Protein AF-A0A9P7XEW9-F1 (afdb_monomer_lite)

Sequence (139 aa):
MPPTPTNTQTASTSAAASQSPPTTRVEPIPLGKGTSRVSGKFWKEKRGPTKRSHLSPAVKSKSFAQRKELQTKEMAVRQYIKDLKQEKEAKDAARKQAITDRKKAHAEEERLEAMKAKMGARRLDRLRRRQGRSKKINQ

Structure (mmCIF, N/CA/C/O backbone):
data_AF-A0A9P7XEW9-F1
#
_entry.id   AF-A0A9P7XEW9-F1
#
loop_
_atom_site.group_PDB
_atom_site.id
_atom_site.type_symbol
_atom_site.label_atom_id
_atom_site.label_alt_id
_atom_site.label_comp_id
_atom_site.label_asym_id
_atom_site.label_entity_id
_atom_site.label_seq_id
_atom_site.pdbx_PDB_ins_code
_atom_site.Cartn_x
_atom_site.Cartn_y
_atom_site.Cartn_z
_atom_site.occupancy
_atom_site.B_iso_or_equiv
_atom_site.auth_seq_id
_atom_site.auth_comp_id
_atom_site.auth_asym_id
_atom_site.auth_atom_id
_atom_site.pdbx_PDB_model_num
ATOM 1 N N . MET A 1 1 ? -20.869 -58.182 14.673 1.00 61.81 1 MET A N 1
ATOM 2 C CA . MET A 1 1 ? -20.696 -57.401 13.429 1.00 61.81 1 MET A CA 1
ATOM 3 C C . MET A 1 1 ? -22.081 -56.951 12.987 1.00 61.81 1 MET A C 1
ATOM 5 O O . MET A 1 1 ? -22.934 -57.819 12.848 1.00 61.81 1 MET A O 1
ATOM 9 N N . PRO A 1 2 ? -22.359 -55.640 12.914 1.00 69.31 2 PRO A N 1
ATOM 10 C CA . PRO A 1 2 ? -23.702 -55.136 12.635 1.00 69.31 2 PRO A CA 1
ATOM 11 C C . PRO A 1 2 ? -24.036 -55.206 11.132 1.00 69.31 2 PRO A C 1
ATOM 13 O O . PRO A 1 2 ? -23.167 -54.889 10.317 1.00 69.31 2 PRO A O 1
ATOM 16 N N . PRO A 1 3 ? -25.268 -55.583 10.744 1.00 72.88 3 PRO A N 1
ATOM 17 C CA . PRO A 1 3 ? -25.734 -55.433 9.371 1.00 72.88 3 PRO A CA 1
ATOM 18 C C . PRO A 1 3 ? -25.981 -53.953 9.039 1.00 72.88 3 PRO A C 1
ATOM 20 O O . PRO A 1 3 ? -26.550 -53.192 9.822 1.00 72.88 3 PRO A O 1
ATOM 23 N N . THR A 1 4 ? -25.505 -53.556 7.864 1.00 68.94 4 THR A N 1
ATOM 24 C CA . THR A 1 4 ? -25.580 -52.214 7.276 1.00 68.94 4 THR A CA 1
ATOM 25 C C . THR A 1 4 ? -27.022 -51.801 6.957 1.00 68.94 4 THR A C 1
ATOM 27 O O . THR A 1 4 ? -27.754 -52.619 6.397 1.00 68.94 4 THR A O 1
ATOM 30 N N . PRO A 1 5 ? -27.437 -50.545 7.200 1.00 67.12 5 PRO A N 1
ATOM 31 C CA . PRO A 1 5 ? -28.721 -50.057 6.712 1.00 67.12 5 PRO A CA 1
ATOM 32 C C . PRO A 1 5 ? -28.669 -49.749 5.205 1.00 67.12 5 PRO A C 1
ATOM 34 O O . PRO A 1 5 ? -27.874 -48.932 4.739 1.00 67.12 5 PRO A O 1
ATOM 37 N N . THR A 1 6 ? -29.553 -50.397 4.449 1.00 53.97 6 THR A N 1
ATOM 38 C CA . THR A 1 6 ? -29.905 -50.111 3.053 1.00 53.97 6 THR A CA 1
ATOM 39 C C . THR A 1 6 ? -30.646 -48.776 2.979 1.00 53.97 6 THR A C 1
ATOM 41 O O . THR A 1 6 ? -31.802 -48.675 3.386 1.00 53.97 6 THR A O 1
ATOM 44 N N . ASN A 1 7 ? -29.993 -47.738 2.455 1.00 62.03 7 ASN A N 1
ATOM 45 C CA . ASN A 1 7 ? -30.638 -46.456 2.176 1.00 62.03 7 ASN A CA 1
ATOM 46 C C . ASN A 1 7 ? -31.117 -46.428 0.716 1.00 62.03 7 ASN A C 1
ATOM 48 O O . ASN A 1 7 ? -30.332 -46.207 -0.207 1.00 62.03 7 ASN A O 1
ATOM 52 N N . THR A 1 8 ? -32.406 -46.704 0.520 1.00 52.62 8 THR A N 1
ATOM 53 C CA . THR A 1 8 ? -33.081 -46.651 -0.782 1.00 52.62 8 THR A CA 1
ATOM 54 C C . THR A 1 8 ? -33.473 -45.203 -1.064 1.00 52.62 8 THR A C 1
ATOM 56 O O . THR A 1 8 ? -34.344 -44.653 -0.396 1.00 52.62 8 THR A O 1
ATOM 59 N N . GLN A 1 9 ? -32.831 -44.578 -2.052 1.00 49.66 9 GLN A N 1
ATOM 60 C CA . GLN A 1 9 ? -33.205 -43.250 -2.535 1.00 49.66 9 GLN A CA 1
ATOM 61 C C . GLN A 1 9 ? -34.509 -43.349 -3.337 1.00 49.66 9 GLN A C 1
ATOM 63 O O . GLN A 1 9 ? -34.504 -43.685 -4.519 1.00 49.66 9 GLN A O 1
ATOM 68 N N . THR A 1 10 ? -35.642 -43.053 -2.705 1.00 48.62 10 THR A N 1
ATOM 69 C CA . THR A 1 10 ? -36.876 -42.711 -3.417 1.00 48.62 10 THR A CA 1
ATOM 70 C C . THR A 1 10 ? -36.756 -41.285 -3.937 1.00 48.62 10 THR A C 1
ATOM 72 O O . THR A 1 10 ? -36.826 -40.324 -3.171 1.00 48.62 10 THR A O 1
ATOM 75 N N . ALA A 1 11 ? -36.559 -41.161 -5.248 1.00 50.88 11 ALA A N 1
ATOM 76 C CA . ALA A 1 11 ? -36.683 -39.912 -5.978 1.00 50.88 11 ALA A CA 1
ATOM 77 C C . ALA A 1 11 ? -38.142 -39.429 -5.932 1.00 50.88 11 ALA A C 1
ATOM 79 O O . ALA A 1 11 ? -39.001 -39.926 -6.656 1.00 50.88 11 ALA A O 1
ATOM 80 N N . SER A 1 12 ? -38.424 -38.453 -5.075 1.00 50.72 12 SER A N 1
ATOM 81 C CA . SER A 1 12 ? -39.640 -37.650 -5.134 1.00 50.72 12 SER A CA 1
ATOM 82 C C . SER A 1 12 ? -39.388 -36.440 -6.030 1.00 50.72 12 SER A C 1
ATOM 84 O O . SER A 1 12 ? -38.839 -35.417 -5.629 1.00 50.72 12 SER A O 1
ATOM 86 N N . THR A 1 13 ? -39.797 -36.576 -7.288 1.00 51.38 13 THR A N 1
ATOM 87 C CA . THR A 1 13 ? -39.964 -35.467 -8.225 1.00 51.38 13 THR A CA 1
ATOM 88 C C . THR A 1 13 ? -41.130 -34.600 -7.746 1.00 51.38 13 THR A C 1
ATOM 90 O O . THR A 1 13 ? -42.287 -34.876 -8.049 1.00 51.38 13 THR A O 1
ATOM 93 N N . SER A 1 14 ? -40.846 -33.553 -6.971 1.00 51.75 14 SER A N 1
ATOM 94 C CA . SER A 1 14 ? -41.831 -32.529 -6.619 1.00 51.75 14 SER A CA 1
ATOM 95 C C . SER A 1 14 ? -41.650 -31.302 -7.508 1.00 51.75 14 SER A C 1
ATOM 97 O O . SER A 1 14 ? -40.723 -30.517 -7.328 1.00 51.75 14 SER A O 1
ATOM 99 N N . ALA A 1 15 ? -42.551 -31.222 -8.486 1.00 45.31 15 ALA A N 1
ATOM 100 C CA . ALA A 1 15 ? -43.183 -30.040 -9.062 1.00 45.31 15 ALA A CA 1
ATOM 101 C C . ALA A 1 15 ? -42.433 -28.697 -8.982 1.00 45.31 15 ALA A C 1
ATOM 103 O O . ALA A 1 15 ? -42.251 -28.103 -7.919 1.00 45.31 15 ALA A O 1
ATOM 104 N N . ALA A 1 16 ? -42.133 -28.171 -10.170 1.00 45.50 16 ALA A N 1
ATOM 105 C CA . ALA A 1 16 ? -41.768 -26.788 -10.418 1.00 45.50 16 ALA A CA 1
ATOM 106 C C . ALA A 1 16 ? -42.807 -25.822 -9.820 1.00 45.50 16 ALA A C 1
ATOM 108 O O . ALA A 1 16 ? -43.882 -25.610 -10.379 1.00 45.50 16 ALA A O 1
ATOM 109 N N . ALA A 1 17 ? -42.461 -25.217 -8.685 1.00 43.22 17 ALA A N 1
ATOM 110 C CA . ALA A 1 17 ? -43.094 -24.005 -8.198 1.00 43.22 17 ALA A CA 1
ATOM 111 C C . ALA A 1 17 ? -42.284 -22.812 -8.714 1.00 43.22 17 ALA A C 1
ATOM 113 O O . ALA A 1 17 ? -41.158 -22.564 -8.282 1.00 43.22 17 ALA A O 1
ATOM 114 N N . SER A 1 18 ? -42.869 -22.093 -9.665 1.00 50.25 18 SER A N 1
ATOM 115 C CA . SER A 1 18 ? -42.400 -20.813 -10.181 1.00 50.25 18 SER A CA 1
ATOM 116 C C . SER A 1 18 ? -42.267 -19.802 -9.038 1.00 50.25 18 SER A C 1
ATOM 118 O O . SER A 1 18 ? -43.237 -19.149 -8.659 1.00 50.25 18 SER A O 1
ATOM 120 N N . GLN A 1 19 ? -41.071 -19.672 -8.466 1.00 50.22 19 GLN A N 1
ATOM 121 C CA . GLN A 1 19 ? -40.753 -18.585 -7.546 1.00 50.22 19 GLN A CA 1
ATOM 122 C C . GLN A 1 19 ? -40.174 -17.430 -8.361 1.00 50.22 19 GLN A C 1
ATOM 124 O O . GLN A 1 19 ? -39.075 -17.504 -8.907 1.00 50.22 19 GLN A O 1
ATOM 129 N N . SER A 1 20 ? -40.972 -16.370 -8.474 1.00 60.59 20 SER A N 1
ATOM 130 C CA . SER A 1 20 ? -40.562 -15.048 -8.942 1.00 60.59 20 SER A CA 1
ATOM 131 C C . SER A 1 20 ? -39.269 -14.593 -8.251 1.00 60.59 20 SER A C 1
ATOM 133 O O . SER A 1 20 ? -39.095 -14.885 -7.064 1.00 60.59 20 SER A O 1
ATOM 135 N N . PRO A 1 21 ? -38.386 -13.844 -8.936 1.00 66.25 21 PRO A N 1
ATOM 136 C CA . PRO A 1 21 ? -37.124 -13.406 -8.353 1.00 66.25 21 PRO A CA 1
ATOM 137 C C . PRO A 1 21 ? -37.377 -12.595 -7.072 1.00 66.25 21 PRO A C 1
ATOM 139 O O . PRO A 1 21 ? -38.287 -11.756 -7.064 1.00 66.25 21 PRO A O 1
ATOM 142 N N . PRO A 1 22 ? -36.586 -12.787 -5.996 1.00 58.62 22 PRO A N 1
ATOM 143 C CA . PRO A 1 22 ? -36.645 -11.896 -4.853 1.00 58.62 22 PRO A CA 1
ATOM 144 C C . PRO A 1 22 ? -36.233 -10.511 -5.345 1.00 58.62 22 PRO A C 1
ATOM 146 O O . PRO A 1 22 ? -35.066 -10.239 -5.615 1.00 58.62 22 PRO A O 1
ATOM 149 N N . THR A 1 23 ? -37.215 -9.628 -5.500 1.00 61.88 23 THR A N 1
ATOM 150 C CA . THR A 1 23 ? -36.960 -8.202 -5.657 1.00 61.88 23 THR A CA 1
ATOM 151 C C . THR A 1 23 ? -36.437 -7.721 -4.315 1.00 61.88 23 THR A C 1
ATOM 153 O O . THR A 1 23 ? -37.193 -7.332 -3.426 1.00 61.88 23 THR A O 1
ATOM 156 N N . THR A 1 24 ? -35.122 -7.797 -4.142 1.00 64.69 24 THR A N 1
ATOM 157 C CA . THR A 1 24 ? -34.409 -7.084 -3.093 1.00 64.69 24 THR A CA 1
ATOM 158 C C . THR A 1 24 ? -34.613 -5.606 -3.388 1.00 64.69 24 THR A C 1
ATOM 160 O O . THR A 1 24 ? -33.913 -5.006 -4.201 1.00 64.69 24 THR A O 1
ATOM 163 N N . ARG A 1 25 ? -35.646 -5.023 -2.777 1.00 61.56 25 ARG A N 1
ATOM 164 C CA . ARG A 1 25 ? -35.867 -3.581 -2.746 1.00 61.56 25 ARG A CA 1
ATOM 165 C C . ARG A 1 25 ? -34.663 -2.973 -2.039 1.00 61.56 25 ARG A C 1
ATOM 167 O O . ARG A 1 25 ? -34.591 -2.956 -0.815 1.00 61.56 25 ARG A O 1
ATOM 174 N N . VAL A 1 26 ? -33.684 -2.543 -2.825 1.00 69.25 26 VAL A N 1
ATOM 175 C CA . VAL A 1 26 ? -32.562 -1.747 -2.343 1.00 69.25 26 VAL A CA 1
ATOM 176 C C . VAL A 1 26 ? -33.167 -0.438 -1.849 1.00 69.25 26 VAL A C 1
ATOM 178 O O . VAL A 1 26 ? -33.612 0.385 -2.647 1.00 69.25 26 VAL A O 1
ATOM 181 N N . GLU A 1 27 ? -33.256 -0.284 -0.529 1.00 72.62 27 GLU A N 1
ATOM 182 C CA . GLU A 1 27 ? -33.566 0.996 0.102 1.00 72.62 27 GLU A CA 1
ATOM 183 C C . GLU A 1 27 ? -32.606 2.048 -0.478 1.00 72.62 27 GLU A C 1
ATOM 185 O O . GLU A 1 27 ? -31.385 1.842 -0.441 1.00 72.62 27 GLU A O 1
ATOM 190 N N . PRO A 1 28 ? -33.111 3.141 -1.078 1.00 71.00 28 PRO A N 1
ATOM 191 C CA . PRO A 1 28 ? -32.245 4.120 -1.705 1.00 71.00 28 PRO A CA 1
ATOM 192 C C . PRO A 1 28 ? -31.355 4.748 -0.634 1.00 71.00 28 PRO A C 1
ATOM 194 O O . PRO A 1 28 ? -31.833 5.388 0.305 1.00 71.00 28 PRO A O 1
ATOM 197 N N . ILE A 1 29 ? -30.041 4.572 -0.791 1.00 66.25 29 ILE A N 1
ATOM 198 C CA . ILE A 1 29 ? -29.035 5.270 0.008 1.00 66.25 29 ILE A CA 1
ATOM 199 C C . ILE A 1 29 ? -29.334 6.768 -0.136 1.00 66.25 29 ILE A C 1
ATOM 201 O O . ILE A 1 29 ? -29.346 7.266 -1.267 1.00 66.25 29 ILE A O 1
ATOM 205 N N . PRO A 1 30 ? -29.608 7.503 0.957 1.00 66.81 30 PRO A N 1
ATOM 206 C CA . PRO A 1 30 ? -29.919 8.917 0.846 1.00 66.81 30 PRO A CA 1
ATOM 207 C C . PRO A 1 30 ? -28.715 9.625 0.224 1.00 66.81 30 PRO A C 1
ATOM 209 O O . PRO A 1 30 ? -27.623 9.611 0.797 1.00 66.81 30 PRO A O 1
ATOM 212 N N . LEU A 1 31 ? -28.913 10.232 -0.953 1.00 59.78 31 LEU A N 1
ATOM 213 C CA . LEU A 1 31 ? -27.892 11.050 -1.599 1.00 59.78 31 LEU A CA 1
ATOM 214 C C . LEU A 1 31 ? -27.366 12.069 -0.580 1.00 59.78 31 LEU A C 1
ATOM 216 O O . LEU A 1 31 ? -28.143 12.733 0.116 1.00 59.78 31 LEU A O 1
ATOM 220 N N . GLY A 1 32 ? -26.037 12.171 -0.486 1.00 59.03 32 GLY A N 1
ATOM 221 C CA . GLY A 1 32 ? -25.362 13.138 0.372 1.00 59.03 32 GLY A CA 1
ATOM 222 C C . GLY A 1 32 ? -25.976 14.527 0.197 1.00 59.03 32 GLY A C 1
ATOM 223 O O . GLY A 1 32 ? -26.170 15.004 -0.921 1.00 59.03 32 GLY A O 1
ATOM 224 N N . LYS A 1 33 ? -26.351 15.153 1.316 1.00 58.97 33 LYS A N 1
ATOM 225 C CA . LYS A 1 33 ? -27.041 16.446 1.335 1.00 58.97 33 LYS A CA 1
ATOM 226 C C . LYS A 1 33 ? -26.184 17.507 0.650 1.00 58.97 33 LYS A C 1
ATOM 228 O O . LYS A 1 33 ? -25.192 17.947 1.219 1.00 58.97 33 LYS A O 1
ATOM 233 N N . GLY A 1 34 ? -26.616 17.944 -0.532 1.00 58.47 34 GLY A N 1
ATOM 234 C CA . GLY A 1 34 ? -26.089 19.149 -1.167 1.00 58.47 34 GLY A CA 1
ATOM 235 C C . GLY A 1 34 ? -26.117 19.149 -2.691 1.00 58.47 34 GLY A C 1
ATOM 236 O O . GLY A 1 34 ? -25.069 19.322 -3.288 1.00 58.47 34 GLY A O 1
ATOM 237 N N . THR A 1 35 ? -27.278 18.974 -3.335 1.00 57.28 35 THR A N 1
ATOM 238 C CA . THR A 1 35 ? -27.462 19.361 -4.753 1.00 57.28 35 THR A CA 1
ATOM 239 C C . THR A 1 35 ? -28.942 19.344 -5.167 1.00 57.28 35 THR A C 1
ATOM 241 O O . THR A 1 35 ? -29.400 18.526 -5.956 1.00 57.28 35 THR A O 1
ATOM 244 N N . SER A 1 36 ? -29.759 20.245 -4.617 1.00 54.09 36 SER A N 1
ATOM 245 C CA . SER A 1 36 ? -31.013 20.596 -5.299 1.00 54.09 36 SER A CA 1
ATOM 246 C C . SER A 1 36 ? -31.286 22.091 -5.183 1.00 54.09 36 SER A C 1
ATOM 248 O O . SER A 1 36 ? -31.235 22.679 -4.104 1.00 54.09 36 SER A O 1
ATOM 250 N N . ARG A 1 37 ? -31.509 22.713 -6.346 1.00 55.31 37 ARG A N 1
ATOM 251 C CA . ARG A 1 37 ? -31.779 24.143 -6.560 1.00 55.31 37 ARG A CA 1
ATOM 252 C C . ARG A 1 37 ? -33.223 24.493 -6.185 1.00 55.31 37 ARG A C 1
ATOM 254 O O . ARG A 1 37 ? -33.964 25.029 -6.998 1.00 55.31 37 ARG A O 1
ATOM 261 N N . VAL A 1 38 ? -33.638 24.163 -4.971 1.00 53.34 38 VAL A N 1
ATOM 262 C CA . VAL A 1 38 ? -34.883 24.686 -4.388 1.00 53.34 38 VAL A CA 1
ATOM 263 C C . VAL A 1 38 ? -34.473 25.793 -3.422 1.00 53.34 38 VAL A C 1
ATOM 265 O O . VAL A 1 38 ? -33.351 25.777 -2.946 1.00 53.34 38 VAL A O 1
ATOM 268 N N . SER A 1 39 ? -35.274 26.822 -3.173 1.00 51.59 39 SER A N 1
ATOM 269 C CA . SER A 1 39 ? -34.892 27.919 -2.274 1.00 51.59 39 SER A CA 1
ATOM 270 C C . SER A 1 39 ? -34.974 27.485 -0.806 1.00 51.59 39 SER A C 1
ATOM 272 O O . SER A 1 39 ? -36.046 27.138 -0.315 1.00 51.59 39 SER A O 1
ATOM 274 N N . GLY A 1 40 ? -33.852 27.514 -0.085 1.00 66.00 40 GLY A N 1
ATOM 275 C CA . GLY A 1 40 ? -33.773 27.141 1.330 1.00 66.00 40 GLY A CA 1
ATOM 276 C C . GLY A 1 40 ? -32.335 26.964 1.836 1.00 66.00 40 GLY A C 1
ATOM 277 O O . GLY A 1 40 ? -31.366 26.910 1.079 1.00 66.00 40 GLY A O 1
ATOM 278 N N . LYS A 1 41 ? -32.170 26.915 3.162 1.00 66.75 41 LYS A N 1
ATOM 279 C CA . LYS A 1 41 ? -30.869 26.825 3.856 1.00 66.75 41 LYS A CA 1
ATOM 280 C C . LYS A 1 41 ? -30.336 25.383 3.921 1.00 66.75 41 LYS A C 1
ATOM 282 O O . LYS A 1 41 ? -29.895 24.945 4.973 1.00 66.75 41 LYS A O 1
ATOM 287 N N . PHE A 1 42 ? -30.362 24.632 2.820 1.00 65.69 42 PHE A N 1
ATOM 288 C CA . PHE A 1 42 ? -29.860 23.239 2.794 1.00 65.69 42 PHE A CA 1
ATOM 289 C C . PHE A 1 42 ? -28.331 23.155 2.851 1.00 65.69 42 PHE A C 1
ATOM 291 O O . PHE A 1 42 ? -27.793 22.126 3.240 1.00 65.69 42 PHE A O 1
ATOM 298 N N . TRP A 1 43 ? -27.640 24.242 2.496 1.00 70.38 43 TRP A N 1
ATOM 299 C CA . TRP A 1 43 ? -26.190 24.388 2.654 1.00 70.38 43 TRP A CA 1
ATOM 300 C C . TRP A 1 43 ? -25.771 24.643 4.108 1.00 70.38 43 TRP A C 1
ATOM 302 O O . TRP A 1 43 ? -24.594 24.540 4.438 1.00 70.38 43 TRP A O 1
ATOM 312 N N . LYS A 1 44 ? -26.715 25.008 4.990 1.00 69.62 44 LYS A N 1
ATOM 313 C CA . LYS A 1 44 ? -26.439 25.112 6.421 1.00 69.62 44 LYS A CA 1
ATOM 314 C C . LYS A 1 44 ? -26.588 23.729 7.036 1.00 69.62 44 LYS A C 1
ATOM 316 O O . LYS A 1 44 ? -27.667 23.140 7.004 1.00 69.62 44 LYS A O 1
ATOM 321 N N . GLU A 1 45 ? -25.517 23.240 7.643 1.00 70.25 45 GLU A N 1
ATOM 322 C CA . GLU A 1 45 ? -25.572 22.026 8.447 1.00 70.25 45 GLU A CA 1
ATOM 323 C C . GLU A 1 45 ? -26.608 22.187 9.570 1.00 70.25 45 GLU A C 1
ATOM 325 O O . GLU A 1 45 ? -26.666 23.224 10.245 1.00 70.25 45 GLU A O 1
ATOM 330 N N . LYS A 1 46 ? -27.450 21.165 9.781 1.00 77.25 46 LYS A N 1
ATOM 331 C CA . LYS A 1 46 ? -28.351 21.132 10.941 1.00 77.25 46 LYS A CA 1
ATOM 332 C C . LYS A 1 46 ? -27.489 21.103 12.205 1.00 77.25 46 LYS A C 1
ATOM 334 O O . LYS A 1 46 ? -26.849 20.095 12.492 1.00 77.25 46 LYS A O 1
ATOM 339 N N . ARG A 1 47 ? -27.483 22.205 12.960 1.00 78.75 47 ARG A N 1
ATOM 340 C CA . ARG A 1 47 ? -26.754 22.310 14.229 1.00 78.75 47 ARG A CA 1
ATOM 341 C C . ARG A 1 47 ? -27.456 21.456 15.283 1.00 78.75 47 ARG A C 1
ATOM 343 O O . AR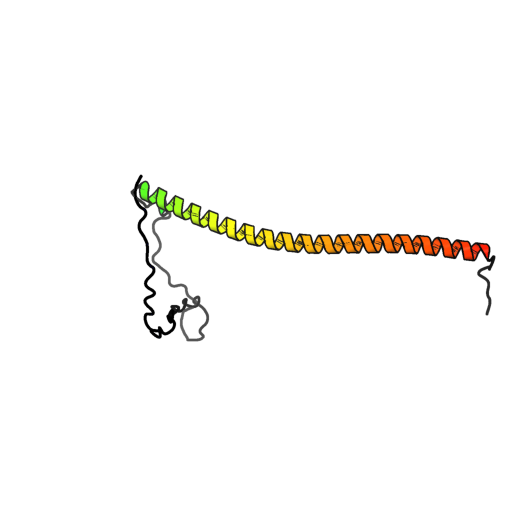G A 1 47 ? -28.582 21.754 15.670 1.00 78.75 47 ARG A O 1
ATOM 350 N N . GLY A 1 48 ? -26.803 20.377 15.706 1.00 81.38 48 GLY A N 1
ATOM 351 C CA . GLY A 1 48 ? -27.228 19.595 16.865 1.00 81.38 48 GLY A CA 1
ATOM 352 C C . GLY A 1 48 ? -26.896 20.305 18.184 1.00 81.38 48 GLY A C 1
ATOM 353 O O . GLY A 1 48 ? -26.135 21.276 18.183 1.00 81.38 48 GLY A O 1
ATOM 354 N N . PRO A 1 49 ? -27.432 19.826 19.318 1.00 86.88 49 PRO A N 1
ATOM 355 C CA . PRO A 1 49 ? -27.072 20.351 20.629 1.00 86.88 49 PRO A CA 1
ATOM 356 C C . PRO A 1 49 ? -25.567 20.195 20.888 1.00 86.88 49 PRO A C 1
ATOM 358 O O . PRO A 1 49 ? -24.974 19.149 20.603 1.00 86.88 49 PRO A O 1
ATOM 361 N N . THR A 1 50 ? -24.950 21.231 21.460 1.00 85.94 50 THR A N 1
ATOM 362 C CA . THR A 1 50 ? -23.533 21.214 21.840 1.00 85.94 50 THR A CA 1
ATOM 363 C C . THR A 1 50 ? -23.283 20.111 22.867 1.00 85.94 50 THR A C 1
ATOM 365 O O . THR A 1 50 ? -23.867 20.104 23.953 1.00 85.94 50 THR A O 1
ATOM 368 N N . LYS A 1 51 ? -22.396 19.163 22.543 1.00 84.38 51 LYS A N 1
ATOM 369 C CA . LYS A 1 51 ? -21.993 18.109 23.482 1.00 84.38 51 LYS A CA 1
ATOM 370 C C . LYS A 1 51 ? -21.203 18.744 24.630 1.00 84.38 51 LYS A C 1
ATOM 372 O O . LYS A 1 51 ? -20.102 19.227 24.410 1.00 84.38 51 LYS A O 1
ATOM 377 N N . ARG A 1 52 ? -21.737 18.696 25.855 1.00 85.12 52 ARG A N 1
ATOM 378 C CA . ARG A 1 52 ? -21.071 19.249 27.055 1.00 85.12 52 ARG A CA 1
ATOM 379 C C . ARG A 1 52 ? -19.801 18.500 27.478 1.00 85.12 52 ARG A C 1
ATOM 381 O O . ARG A 1 52 ? -18.965 19.072 28.160 1.00 85.12 52 ARG A O 1
ATOM 388 N N . SER A 1 53 ? -19.664 17.220 27.123 1.00 86.75 53 SER A N 1
ATOM 389 C CA . SER A 1 53 ? -18.548 16.374 27.568 1.00 86.75 53 SER A CA 1
ATOM 390 C C . SER A 1 53 ? -17.674 15.916 26.403 1.00 86.75 53 SER A C 1
ATOM 392 O O . SER A 1 53 ? -18.148 15.197 25.512 1.00 86.75 53 SER A O 1
ATOM 394 N N . HIS A 1 54 ? -16.383 16.242 26.493 1.00 86.50 54 HIS A N 1
ATOM 395 C CA . HIS A 1 54 ? -15.322 15.815 25.574 1.00 86.50 54 HIS A CA 1
ATOM 396 C C . HIS A 1 54 ? -14.774 14.407 25.864 1.00 86.50 54 HIS A C 1
ATOM 398 O O . HIS A 1 54 ? -13.875 13.942 25.171 1.00 86.50 54 HIS A O 1
ATOM 404 N N . LEU A 1 55 ? -15.317 13.698 26.861 1.00 87.50 55 LEU A N 1
ATOM 405 C CA . LEU A 1 55 ? -14.872 12.340 27.181 1.00 87.50 55 LEU A CA 1
ATOM 406 C C . LEU A 1 55 ? -15.202 11.367 26.037 1.00 87.50 55 LEU A C 1
ATOM 408 O O . LEU A 1 55 ? -16.274 11.443 25.419 1.00 87.50 55 LEU A O 1
ATOM 412 N N . SER A 1 56 ? -14.293 10.422 25.793 1.00 84.81 56 SER A N 1
ATOM 413 C CA . SER A 1 56 ? -14.480 9.336 24.824 1.00 84.81 56 SER A CA 1
ATOM 414 C C . SER A 1 56 ? -15.711 8.476 25.173 1.00 84.81 56 SER A C 1
ATOM 416 O O . SER A 1 56 ? -15.994 8.279 26.361 1.00 84.81 56 SER A O 1
ATOM 418 N N . PRO A 1 57 ? -16.438 7.924 24.177 1.00 83.50 57 PRO A N 1
ATOM 419 C CA . PRO A 1 57 ? -17.540 6.984 24.408 1.00 83.50 57 PRO A CA 1
ATOM 420 C C . PRO A 1 57 ? -17.157 5.809 25.314 1.00 83.50 57 PRO A C 1
ATOM 422 O O . PRO A 1 57 ? -17.955 5.399 26.153 1.00 83.50 57 PRO A O 1
ATOM 425 N N . ALA A 1 58 ? -15.916 5.323 25.213 1.00 83.56 58 ALA A N 1
ATOM 426 C CA . ALA A 1 58 ? -15.419 4.251 26.067 1.00 83.56 58 ALA A CA 1
ATOM 427 C C . ALA A 1 58 ? -15.373 4.677 27.546 1.00 83.56 58 ALA A C 1
ATOM 429 O O . ALA A 1 58 ? -15.821 3.936 28.415 1.00 83.56 58 ALA A O 1
ATOM 430 N N . VAL A 1 59 ? -14.911 5.894 27.847 1.00 83.62 59 VAL A N 1
ATOM 431 C CA . VAL A 1 59 ? -14.831 6.420 29.226 1.00 83.62 59 VAL A CA 1
ATOM 432 C C . VAL A 1 59 ? -16.218 6.734 29.794 1.00 83.62 59 VAL A C 1
ATOM 434 O O . VAL A 1 59 ? -16.437 6.624 30.995 1.00 83.62 59 VAL A O 1
ATOM 437 N N . LYS A 1 60 ? -17.182 7.066 28.928 1.00 86.25 60 LYS A N 1
ATOM 438 C CA . LYS A 1 60 ? -18.585 7.294 29.309 1.00 86.25 60 LYS A CA 1
ATOM 439 C C . LYS A 1 60 ? -19.324 6.007 29.699 1.00 86.25 60 LYS A C 1
ATOM 441 O O . LYS A 1 60 ? -20.371 6.088 30.339 1.00 86.25 60 LYS A O 1
ATOM 446 N N . SER A 1 61 ? -18.809 4.833 29.328 1.00 85.75 61 SER A N 1
ATOM 447 C CA . SER A 1 61 ? -19.409 3.553 29.718 1.00 85.75 61 SER A CA 1
ATOM 448 C C . SER A 1 61 ? -19.052 3.188 31.164 1.00 85.75 61 SER A C 1
ATOM 450 O O . SER A 1 61 ? -17.888 3.223 31.570 1.00 85.75 61 SER A O 1
ATOM 452 N N . LYS A 1 62 ? -20.071 2.831 31.954 1.00 83.50 62 LYS A N 1
ATOM 453 C CA . LYS A 1 62 ? -19.907 2.493 33.378 1.00 83.50 62 LYS A CA 1
ATOM 454 C C . LYS A 1 62 ? -19.268 1.115 33.585 1.00 83.50 62 LYS A C 1
ATOM 456 O O . LYS A 1 62 ? -18.546 0.929 34.558 1.00 83.50 62 LYS A O 1
ATOM 461 N N . SER A 1 63 ? -19.478 0.167 32.668 1.00 91.88 63 SER A N 1
ATOM 462 C CA . SER A 1 63 ? -18.944 -1.197 32.785 1.00 91.88 63 SER A CA 1
ATOM 463 C C . SER A 1 63 ? -17.649 -1.394 31.989 1.00 91.88 63 SER A C 1
ATOM 465 O O . SER A 1 63 ? -17.476 -0.866 30.891 1.00 91.88 63 SER A O 1
ATOM 467 N N . PHE A 1 64 ? -16.729 -2.195 32.530 1.00 90.75 64 PHE A N 1
ATOM 468 C CA . PHE A 1 64 ? -15.504 -2.578 31.823 1.00 90.75 64 PHE A CA 1
ATOM 469 C C . PHE A 1 64 ? -15.784 -3.478 30.610 1.00 90.75 64 PHE A C 1
ATOM 471 O O . PHE A 1 64 ? -15.124 -3.332 29.582 1.00 90.75 64 PHE A O 1
ATOM 478 N N . ALA A 1 65 ? -16.791 -4.352 30.705 1.00 92.69 65 ALA A N 1
ATOM 479 C CA . ALA A 1 65 ? -17.203 -5.238 29.618 1.00 92.69 65 ALA A CA 1
ATOM 480 C C . ALA A 1 65 ? -17.562 -4.451 28.345 1.00 92.69 65 ALA A C 1
ATOM 482 O O . ALA A 1 65 ? -17.003 -4.709 27.281 1.00 92.69 65 ALA A O 1
ATOM 483 N N . GLN A 1 66 ? -18.369 -3.391 28.472 1.00 92.25 66 GLN A N 1
ATOM 484 C CA . GLN A 1 66 ? -18.723 -2.525 27.340 1.00 92.25 66 GLN A CA 1
ATOM 485 C C . GLN A 1 66 ? -17.503 -1.828 26.723 1.00 92.25 66 GLN A C 1
ATOM 487 O O . GLN A 1 66 ? -17.426 -1.687 25.503 1.00 92.25 66 GLN A O 1
ATOM 492 N N . ARG A 1 67 ? -16.506 -1.429 27.530 1.00 92.69 67 ARG A N 1
ATOM 493 C CA . ARG A 1 67 ? -15.245 -0.883 26.994 1.00 92.69 67 ARG A CA 1
ATOM 494 C C . ARG A 1 67 ? -14.490 -1.913 26.170 1.00 92.69 67 ARG A C 1
ATOM 496 O O . ARG A 1 67 ? -13.968 -1.569 25.113 1.00 92.69 67 ARG A O 1
ATOM 503 N N . LYS A 1 68 ? -14.434 -3.159 26.642 1.00 94.06 68 LYS A N 1
ATOM 504 C CA . LYS A 1 68 ? -13.766 -4.247 25.924 1.00 94.06 68 LYS A CA 1
ATOM 505 C C . LYS A 1 68 ? -14.457 -4.560 24.604 1.00 94.06 68 L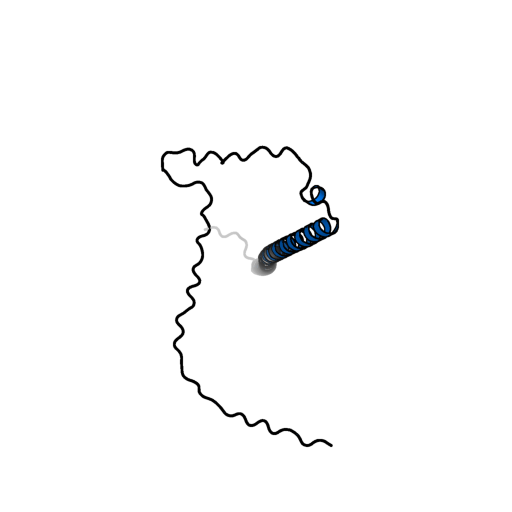YS A C 1
ATOM 507 O O . LYS A 1 68 ? -13.767 -4.659 23.599 1.00 94.06 68 LYS A O 1
ATOM 512 N N . GLU A 1 69 ? -15.782 -4.604 24.574 1.00 93.44 69 GLU A N 1
ATOM 513 C CA . GLU A 1 69 ? -16.540 -4.800 23.332 1.00 93.44 69 GLU A CA 1
ATOM 514 C C . GLU A 1 69 ? -16.334 -3.674 22.310 1.00 93.44 69 GLU A C 1
ATOM 516 O O . GLU A 1 69 ? -16.247 -3.923 21.109 1.00 93.44 69 GLU A O 1
ATOM 521 N N . LEU A 1 70 ? -16.253 -2.417 22.757 1.00 92.75 70 LEU A N 1
ATOM 522 C CA . LEU A 1 70 ? -15.953 -1.298 21.860 1.00 92.75 70 LEU A CA 1
ATOM 523 C C . LEU A 1 70 ? -14.529 -1.401 21.308 1.00 92.75 70 LEU A C 1
ATOM 525 O O . LEU A 1 70 ? -14.325 -1.227 20.109 1.00 92.75 70 LEU A O 1
ATOM 529 N N . GLN A 1 71 ? -13.557 -1.752 22.153 1.00 93.12 71 GLN A N 1
ATOM 530 C CA . GLN A 1 71 ? -12.176 -1.959 21.716 1.00 93.12 71 GLN A CA 1
ATOM 531 C C . GLN A 1 71 ? -12.054 -3.102 20.705 1.00 93.12 71 GLN A C 1
ATOM 533 O O . GLN A 1 71 ? -11.367 -2.939 19.701 1.00 93.12 71 GLN A O 1
ATOM 538 N N . THR A 1 72 ? -12.722 -4.239 20.920 1.00 95.75 72 THR A N 1
ATOM 539 C CA . THR A 1 72 ? -12.673 -5.361 19.968 1.00 95.75 72 THR A CA 1
ATOM 540 C C . THR A 1 72 ? -13.292 -4.983 18.626 1.00 95.75 72 THR A C 1
ATOM 542 O O . THR A 1 72 ? -12.701 -5.274 17.586 1.00 95.75 72 THR A O 1
ATOM 545 N N . LYS A 1 73 ? -14.414 -4.252 18.629 1.00 95.31 73 LYS A N 1
ATOM 546 C CA . LYS A 1 73 ? -15.028 -3.703 17.408 1.00 95.31 73 LYS A CA 1
ATOM 547 C C . LYS A 1 73 ? -14.088 -2.740 16.684 1.00 95.31 73 LYS A C 1
ATOM 549 O O . LYS A 1 73 ? -13.898 -2.860 15.477 1.00 95.31 73 LYS A O 1
ATOM 554 N N . GLU A 1 74 ? -13.459 -1.814 17.405 1.00 94.88 74 GLU A N 1
ATOM 555 C CA . GLU A 1 74 ? -12.485 -0.887 16.820 1.00 94.88 74 GLU A CA 1
ATOM 556 C C . GLU A 1 74 ? -11.278 -1.617 16.223 1.00 94.88 74 GLU A C 1
ATOM 558 O O . GLU A 1 74 ? -10.820 -1.254 15.139 1.00 94.88 74 GLU A O 1
ATOM 563 N N . MET A 1 75 ? -10.765 -2.652 16.894 1.00 97.00 75 MET A N 1
ATOM 564 C CA . MET A 1 75 ? -9.669 -3.464 16.364 1.00 97.00 75 MET A CA 1
ATOM 565 C C . MET A 1 75 ? -10.075 -4.203 15.090 1.00 97.00 75 MET A C 1
ATOM 567 O O . MET A 1 75 ? -9.317 -4.170 14.123 1.00 97.00 75 MET A O 1
ATOM 571 N N . ALA A 1 76 ? -11.274 -4.789 15.048 1.00 97.75 76 ALA A N 1
ATOM 572 C CA . ALA A 1 76 ? -11.793 -5.452 13.853 1.00 97.75 76 ALA A CA 1
ATOM 573 C C . ALA A 1 76 ? -11.912 -4.479 12.667 1.00 97.75 76 ALA A C 1
ATOM 575 O O . ALA A 1 76 ? -11.448 -4.776 11.568 1.00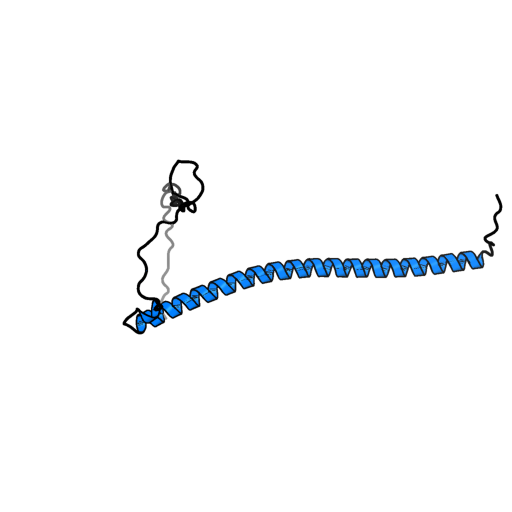 97.75 76 ALA A O 1
ATOM 576 N N . VAL A 1 77 ? -12.442 -3.271 12.897 1.00 97.50 77 VAL A N 1
ATOM 577 C CA . VAL A 1 77 ? -12.536 -2.228 11.861 1.00 97.50 77 VAL A CA 1
ATOM 578 C C . VAL A 1 77 ? -11.150 -1.787 11.387 1.00 97.50 77 VAL A C 1
ATOM 580 O O . VAL A 1 77 ? -10.923 -1.626 10.190 1.00 97.50 77 VAL A O 1
ATOM 583 N N . ARG A 1 78 ? -10.194 -1.602 12.304 1.00 97.88 78 ARG A N 1
ATOM 584 C CA . ARG A 1 78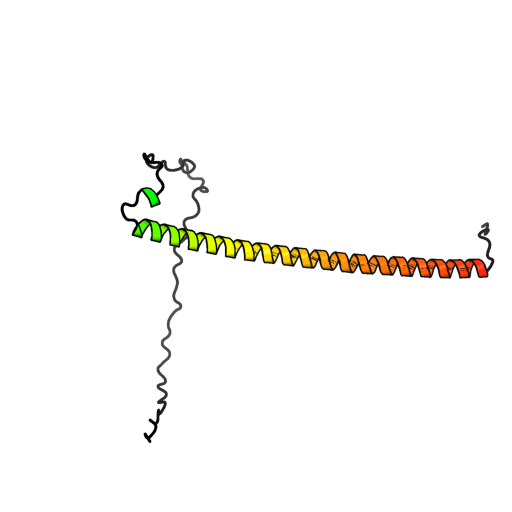 ? -8.818 -1.232 11.942 1.00 97.88 78 ARG A CA 1
ATOM 585 C C . ARG A 1 78 ? -8.130 -2.321 11.131 1.00 97.88 78 ARG A C 1
ATOM 587 O O . ARG A 1 78 ? -7.399 -1.975 10.208 1.00 97.88 78 ARG A O 1
ATOM 594 N N . GLN A 1 79 ? -8.343 -3.590 11.470 1.00 98.19 79 GLN A N 1
ATOM 595 C CA . GLN A 1 79 ? -7.804 -4.709 10.705 1.00 98.19 79 GLN A CA 1
ATOM 596 C C . GLN A 1 79 ? -8.375 -4.704 9.288 1.00 98.19 79 GLN A C 1
ATOM 598 O O . GLN A 1 79 ? -7.613 -4.619 8.335 1.00 98.19 79 GLN A O 1
ATOM 603 N N . TYR A 1 80 ? -9.696 -4.600 9.160 1.00 98.00 80 TYR A N 1
ATOM 604 C CA . TYR A 1 80 ? -10.359 -4.516 7.862 1.00 98.00 80 TYR A CA 1
ATOM 605 C C . TYR A 1 80 ? -9.844 -3.351 6.996 1.00 98.00 80 TYR A C 1
ATOM 607 O O . TYR A 1 80 ? -9.563 -3.513 5.811 1.00 98.00 80 TYR A O 1
ATOM 615 N N . ILE A 1 81 ? -9.641 -2.168 7.589 1.00 97.75 81 ILE A N 1
ATOM 616 C CA . ILE A 1 81 ? -9.062 -1.017 6.878 1.00 97.75 81 ILE A CA 1
ATOM 617 C C . ILE A 1 81 ? -7.625 -1.298 6.420 1.00 97.75 81 ILE A C 1
ATOM 619 O O . ILE A 1 81 ? -7.232 -0.840 5.345 1.00 97.75 81 ILE A O 1
ATOM 623 N N . LYS A 1 82 ? -6.818 -1.994 7.228 1.00 98.31 82 LYS A N 1
ATOM 624 C CA . LYS A 1 82 ? -5.450 -2.368 6.846 1.00 98.31 82 LYS A CA 1
ATOM 625 C C . LYS A 1 82 ? -5.463 -3.347 5.683 1.00 98.31 82 LYS A C 1
ATOM 627 O O . LYS A 1 82 ? -4.744 -3.100 4.722 1.00 98.31 82 LYS A O 1
ATOM 632 N N . ASP A 1 83 ? -6.309 -4.368 5.745 1.00 97.00 83 ASP A N 1
ATOM 633 C CA . ASP A 1 83 ? -6.419 -5.388 4.704 1.00 97.00 83 ASP A CA 1
ATOM 634 C C . ASP A 1 83 ? -6.790 -4.733 3.357 1.00 97.00 83 ASP A C 1
ATOM 636 O O . ASP A 1 83 ? -6.089 -4.903 2.360 1.00 97.00 83 ASP A O 1
ATOM 640 N N . LEU A 1 84 ? -7.781 -3.829 3.347 1.00 98.00 84 LEU A N 1
ATOM 641 C CA . LEU A 1 84 ? -8.164 -3.069 2.145 1.00 98.00 84 LEU A CA 1
ATOM 642 C C . LEU A 1 84 ? -7.034 -2.193 1.581 1.00 98.00 84 LEU A C 1
ATOM 644 O O . LEU A 1 84 ? -6.885 -2.058 0.363 1.00 98.00 84 LEU A O 1
ATOM 648 N N . LYS A 1 85 ? -6.247 -1.554 2.454 1.00 98.19 85 LYS A N 1
ATOM 649 C CA . LYS A 1 85 ? -5.101 -0.741 2.024 1.00 98.19 85 LYS A CA 1
ATOM 650 C C . LYS A 1 85 ? -4.001 -1.613 1.435 1.00 98.19 85 LYS A C 1
ATOM 652 O O . LYS A 1 85 ? -3.495 -1.280 0.368 1.00 98.19 85 LYS A O 1
ATOM 657 N N . GLN A 1 86 ? -3.684 -2.729 2.085 1.00 98.00 86 GLN A N 1
ATOM 658 C CA . GLN A 1 86 ? -2.673 -3.675 1.621 1.00 98.00 86 GLN A CA 1
ATOM 659 C C . GLN A 1 86 ? -3.035 -4.256 0.254 1.00 98.00 86 GLN A C 1
ATOM 661 O O . GLN A 1 86 ? -2.190 -4.276 -0.637 1.00 98.00 86 GLN A O 1
ATOM 666 N N . GLU A 1 87 ? -4.294 -4.641 0.034 1.00 95.69 87 GLU A N 1
ATOM 667 C CA . GLU A 1 87 ? -4.749 -5.120 -1.276 1.00 95.69 87 GLU A CA 1
ATOM 668 C C . GLU A 1 87 ? -4.585 -4.066 -2.377 1.00 95.69 87 GLU A C 1
ATOM 670 O O . GLU A 1 87 ? -4.183 -4.379 -3.502 1.00 95.69 87 GLU A O 1
ATOM 675 N N . LYS A 1 88 ? -4.897 -2.802 -2.071 1.00 98.12 88 LYS A N 1
ATOM 676 C CA . LYS A 1 88 ? -4.742 -1.698 -3.022 1.00 98.12 88 LYS A CA 1
ATOM 677 C C . LYS A 1 88 ? -3.268 -1.430 -3.330 1.00 98.12 88 LYS A C 1
ATOM 679 O O . LYS A 1 88 ? -2.894 -1.334 -4.497 1.00 98.12 88 LYS A O 1
ATOM 684 N N . GLU A 1 89 ? -2.436 -1.350 -2.298 1.00 97.88 89 GLU A N 1
ATOM 685 C CA . GLU A 1 89 ? -0.997 -1.115 -2.430 1.00 97.88 89 GLU A CA 1
ATOM 686 C C . GLU A 1 89 ? -0.303 -2.255 -3.182 1.00 97.88 89 GLU A C 1
ATOM 688 O O . GLU A 1 89 ? 0.544 -1.989 -4.033 1.00 97.88 89 GLU A O 1
ATOM 693 N N . ALA A 1 90 ? -0.710 -3.507 -2.957 1.00 97.88 90 ALA A N 1
ATOM 694 C CA . ALA A 1 90 ? -0.200 -4.665 -3.686 1.00 97.88 90 ALA A CA 1
ATOM 695 C C . ALA A 1 90 ? -0.524 -4.590 -5.188 1.00 97.88 90 ALA A C 1
ATOM 697 O O . ALA A 1 90 ? 0.350 -4.834 -6.021 1.00 97.88 90 ALA A O 1
ATOM 698 N N . LYS A 1 91 ? -1.750 -4.187 -5.554 1.00 97.12 91 LYS A N 1
ATOM 699 C CA . LYS A 1 91 ? -2.145 -3.981 -6.961 1.00 97.12 91 LYS A CA 1
ATOM 700 C C . LYS A 1 91 ? -1.330 -2.868 -7.622 1.00 97.12 91 LYS A C 1
ATOM 702 O O . LYS A 1 91 ? -0.827 -3.042 -8.734 1.00 97.12 91 LYS A O 1
ATOM 707 N N . ASP A 1 92 ? -1.158 -1.742 -6.934 1.00 97.69 92 ASP A N 1
ATOM 708 C CA . ASP A 1 92 ? -0.363 -0.618 -7.437 1.00 97.69 92 ASP A CA 1
ATOM 709 C C . ASP A 1 92 ? 1.125 -0.983 -7.567 1.00 97.69 92 ASP A C 1
ATOM 711 O O . ASP A 1 92 ? 1.776 -0.603 -8.546 1.00 97.69 92 ASP A O 1
ATOM 715 N N . ALA A 1 93 ? 1.666 -1.749 -6.618 1.00 97.75 93 ALA A N 1
ATOM 716 C CA . ALA A 1 93 ? 3.033 -2.256 -6.658 1.00 97.75 93 ALA A CA 1
ATOM 717 C C . ALA A 1 93 ? 3.243 -3.224 -7.829 1.00 97.75 93 ALA A C 1
ATOM 719 O O . ALA A 1 93 ? 4.191 -3.039 -8.591 1.00 97.75 93 ALA A O 1
ATOM 720 N N . ALA A 1 94 ? 2.328 -4.175 -8.041 1.00 98.00 94 ALA A N 1
ATOM 721 C CA . ALA A 1 94 ? 2.381 -5.104 -9.169 1.00 98.00 94 ALA A CA 1
ATOM 722 C C . ALA A 1 94 ? 2.353 -4.365 -10.518 1.00 98.00 94 ALA A C 1
ATOM 724 O O . ALA A 1 94 ? 3.144 -4.657 -11.416 1.00 98.00 94 ALA A O 1
ATOM 725 N N . ARG A 1 95 ? 1.505 -3.333 -10.651 1.00 98.19 95 ARG A N 1
ATOM 726 C CA . ARG A 1 95 ? 1.474 -2.488 -11.854 1.00 98.19 95 ARG A CA 1
ATOM 727 C C . ARG A 1 95 ? 2.803 -1.765 -12.072 1.00 98.19 95 ARG A C 1
ATOM 729 O O . ARG A 1 95 ? 3.295 -1.719 -13.199 1.00 98.19 95 ARG A O 1
ATOM 736 N N . LYS A 1 96 ? 3.376 -1.181 -11.015 1.00 98.19 96 LYS A N 1
ATOM 737 C CA . LYS A 1 96 ? 4.671 -0.489 -11.093 1.00 98.19 96 LYS A CA 1
ATOM 738 C C . LYS A 1 96 ? 5.784 -1.450 -11.500 1.00 98.19 96 LYS A C 1
ATOM 740 O O . LYS A 1 96 ? 6.533 -1.108 -12.408 1.00 98.19 96 LYS A O 1
ATOM 745 N N . GLN A 1 97 ? 5.837 -2.638 -10.898 1.00 97.75 97 GLN A N 1
ATOM 746 C CA . GLN A 1 97 ? 6.810 -3.683 -11.223 1.00 97.75 97 GLN A CA 1
ATOM 747 C C . GLN A 1 97 ? 6.722 -4.091 -12.698 1.00 97.75 97 GLN A C 1
ATOM 749 O O . GLN A 1 97 ? 7.706 -3.975 -13.421 1.00 97.75 97 GLN A O 1
ATOM 754 N N . ALA A 1 98 ? 5.521 -4.398 -13.198 1.00 98.25 98 ALA A N 1
ATOM 755 C CA . ALA A 1 98 ? 5.330 -4.746 -14.605 1.00 98.25 98 ALA A CA 1
ATOM 756 C C . ALA A 1 98 ? 5.809 -3.641 -15.568 1.00 98.25 98 ALA A C 1
ATOM 758 O O . ALA A 1 98 ? 6.405 -3.924 -16.607 1.00 98.25 98 ALA A O 1
ATOM 759 N N . ILE A 1 99 ? 5.578 -2.365 -15.235 1.00 98.06 99 ILE A N 1
ATOM 760 C CA . ILE A 1 99 ? 6.069 -1.237 -16.042 1.00 98.06 99 ILE A CA 1
ATOM 761 C C . ILE A 1 99 ? 7.594 -1.133 -15.964 1.00 98.06 99 ILE A C 1
ATOM 763 O O . ILE A 1 99 ? 8.238 -0.908 -16.989 1.00 98.06 99 ILE A O 1
ATOM 767 N N . THR A 1 100 ? 8.181 -1.270 -14.773 1.00 97.81 100 THR A N 1
ATOM 768 C CA . THR A 1 100 ? 9.638 -1.208 -14.621 1.00 97.81 100 THR A CA 1
ATOM 769 C C . THR A 1 100 ? 10.329 -2.347 -15.350 1.00 97.81 100 THR A C 1
ATOM 771 O O . THR A 1 100 ? 11.356 -2.109 -15.976 1.00 97.81 100 THR A O 1
ATOM 774 N N . ASP A 1 101 ? 9.751 -3.544 -15.337 1.00 97.31 101 ASP A N 1
ATOM 775 C CA . ASP A 1 101 ? 10.333 -4.720 -15.979 1.00 97.31 101 ASP A CA 1
ATOM 776 C C . ASP A 1 101 ? 10.279 -4.590 -17.501 1.00 97.31 101 ASP A C 1
ATOM 778 O O . ASP A 1 101 ? 11.287 -4.805 -18.168 1.00 97.31 101 ASP A O 1
ATOM 782 N N . ARG A 1 102 ? 9.164 -4.088 -18.055 1.00 97.38 102 ARG A N 1
ATOM 783 C CA . ARG A 1 102 ? 9.070 -3.745 -19.486 1.00 97.38 102 ARG A CA 1
ATOM 784 C C . ARG A 1 102 ? 10.110 -2.709 -19.905 1.00 97.38 102 ARG A C 1
ATOM 786 O O . ARG A 1 102 ? 10.756 -2.870 -20.933 1.00 97.38 102 ARG A O 1
ATOM 793 N N . LYS A 1 103 ? 10.289 -1.649 -19.109 1.00 97.56 103 LYS A N 1
ATOM 794 C CA . LYS A 1 103 ? 11.289 -0.608 -19.397 1.00 97.56 103 LYS A CA 1
ATOM 795 C C . LYS A 1 103 ? 12.715 -1.149 -19.334 1.00 97.56 103 LYS A C 1
ATOM 797 O O . LYS A 1 103 ? 13.531 -0.773 -20.166 1.00 97.56 103 LYS A O 1
ATOM 802 N N . LYS A 1 104 ? 13.014 -2.017 -18.364 1.00 97.62 104 LYS A N 1
ATOM 803 C CA . LYS A 1 104 ? 14.327 -2.661 -18.239 1.00 97.62 104 LYS A CA 1
ATOM 804 C C . LYS A 1 104 ? 14.613 -3.581 -19.423 1.00 97.62 104 LYS A C 1
ATOM 806 O O . LYS A 1 104 ? 15.692 -3.473 -19.989 1.00 97.62 104 LYS A O 1
ATOM 811 N N . ALA A 1 105 ? 13.644 -4.408 -19.821 1.00 96.56 105 ALA A N 1
ATOM 812 C CA . ALA A 1 105 ? 13.774 -5.289 -20.980 1.00 96.56 105 ALA A CA 1
ATOM 813 C C . ALA A 1 105 ? 14.054 -4.490 -22.264 1.00 96.56 105 ALA A C 1
ATOM 815 O O . ALA A 1 105 ? 15.031 -4.761 -22.951 1.00 96.56 105 ALA A O 1
ATOM 816 N N . HIS A 1 106 ? 13.277 -3.433 -22.522 1.00 97.31 106 HIS A N 1
ATOM 817 C CA . HIS A 1 106 ? 13.490 -2.570 -23.688 1.00 97.31 106 HIS A CA 1
ATOM 818 C C . HIS A 1 106 ? 14.863 -1.882 -23.668 1.00 97.31 106 HIS A C 1
ATOM 820 O O . HIS A 1 106 ? 15.569 -1.869 -24.669 1.00 97.31 106 HIS A O 1
ATOM 826 N N . ALA A 1 107 ? 15.281 -1.346 -22.517 1.00 96.75 107 ALA A N 1
ATOM 827 C CA . ALA A 1 107 ? 16.587 -0.699 -22.389 1.00 96.75 107 ALA A CA 1
ATOM 828 C C . ALA A 1 107 ? 17.755 -1.682 -22.599 1.00 96.75 107 ALA A C 1
ATOM 830 O O . ALA A 1 107 ? 18.814 -1.303 -23.104 1.00 96.75 107 ALA A O 1
ATOM 831 N N . GLU A 1 108 ? 17.587 -2.947 -22.208 1.00 94.81 108 GLU A N 1
ATOM 832 C CA . GLU A 1 108 ? 18.570 -3.996 -22.467 1.00 94.81 108 GLU A CA 1
ATOM 833 C C . GLU A 1 108 ? 18.628 -4.359 -23.956 1.00 94.81 108 GLU A C 1
ATOM 835 O O . GLU A 1 108 ? 19.722 -4.430 -24.521 1.00 94.81 108 GLU A O 1
ATOM 840 N N . GLU A 1 109 ? 17.476 -4.500 -24.612 1.00 94.50 109 GLU A N 1
ATOM 841 C CA . GLU A 1 109 ? 17.385 -4.721 -26.058 1.00 94.50 109 GLU A CA 1
ATOM 842 C C . GLU A 1 109 ? 18.047 -3.585 -26.849 1.00 94.50 109 GLU A C 1
ATOM 844 O O . GLU A 1 109 ? 18.935 -3.849 -27.664 1.00 94.50 109 GLU A O 1
ATOM 849 N N . GLU A 1 110 ? 17.715 -2.326 -26.546 1.00 96.12 110 GLU A N 1
ATOM 850 C CA . GLU A 1 110 ? 18.319 -1.141 -27.171 1.00 96.12 110 GLU A CA 1
ATOM 851 C C . GLU A 1 110 ? 19.838 -1.101 -26.968 1.00 96.12 110 GLU A C 1
ATOM 853 O O . GLU A 1 110 ? 20.600 -0.791 -27.888 1.00 96.12 110 GLU A O 1
ATOM 858 N N . ARG A 1 111 ? 20.320 -1.452 -25.769 1.00 95.38 111 ARG A N 1
ATOM 859 C CA . ARG A 1 111 ? 21.759 -1.516 -25.482 1.00 95.38 111 ARG A CA 1
ATOM 860 C C . ARG A 1 111 ? 22.449 -2.583 -26.331 1.00 95.38 111 ARG A C 1
ATOM 862 O O . ARG A 1 111 ? 23.546 -2.343 -26.851 1.00 95.38 111 ARG A O 1
ATOM 869 N N . LEU A 1 112 ? 21.842 -3.762 -26.456 1.00 93.94 112 LEU A N 1
ATOM 870 C CA . LEU A 1 112 ? 22.374 -4.855 -27.267 1.00 93.94 112 LEU A CA 1
ATOM 871 C C . LEU A 1 112 ? 22.362 -4.494 -28.754 1.00 93.94 112 LEU A C 1
ATOM 873 O O . LEU A 1 112 ? 23.342 -4.762 -29.454 1.00 93.94 112 LEU A O 1
ATOM 877 N N . GLU A 1 113 ? 21.301 -3.855 -29.237 1.00 93.19 113 GLU A N 1
ATOM 878 C CA . GLU A 1 113 ? 21.203 -3.370 -30.610 1.00 93.19 113 GLU A CA 1
ATOM 879 C C . GLU A 1 113 ? 22.257 -2.298 -30.903 1.00 93.19 113 GLU A C 1
ATOM 881 O O . GLU A 1 113 ? 23.005 -2.425 -31.874 1.00 93.19 113 GLU A O 1
ATOM 886 N N . ALA A 1 114 ? 22.427 -1.313 -30.019 1.00 93.69 114 ALA A N 1
ATOM 887 C CA . ALA A 1 114 ? 23.465 -0.294 -30.149 1.00 93.69 114 ALA A CA 1
ATOM 888 C C . ALA A 1 114 ? 24.875 -0.911 -30.193 1.00 93.69 114 ALA A C 1
ATOM 890 O O . ALA A 1 114 ? 25.732 -0.492 -30.979 1.00 93.69 114 ALA A O 1
ATOM 891 N N . MET A 1 115 ? 25.131 -1.950 -29.390 1.00 91.25 115 MET A N 1
ATOM 892 C CA . MET A 1 115 ? 26.402 -2.674 -29.413 1.00 91.25 115 MET A CA 1
ATOM 893 C C . MET A 1 115 ? 26.600 -3.444 -30.726 1.00 91.25 115 MET A C 1
ATOM 895 O O . MET A 1 115 ? 27.686 -3.378 -31.313 1.00 91.25 115 MET A O 1
ATOM 899 N N . LYS A 1 116 ? 25.561 -4.121 -31.230 1.00 90.62 116 LYS A N 1
ATOM 900 C CA . LYS A 1 116 ? 25.580 -4.803 -32.536 1.00 90.62 116 LYS A CA 1
ATOM 901 C C . LYS A 1 116 ? 25.826 -3.812 -33.674 1.00 90.62 116 LYS A C 1
ATOM 903 O O . LYS A 1 116 ? 26.717 -4.046 -34.491 1.00 90.62 116 LYS A O 1
ATOM 908 N N . ALA A 1 117 ? 25.126 -2.680 -33.683 1.00 92.31 117 ALA A N 1
ATOM 909 C CA . ALA A 1 117 ? 25.293 -1.611 -34.663 1.00 92.31 117 ALA A CA 1
ATOM 910 C C . ALA A 1 117 ? 26.71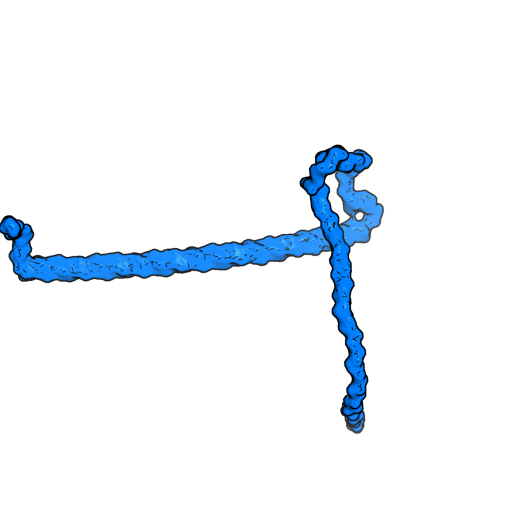7 -1.039 -34.635 1.00 92.31 117 ALA A C 1
ATOM 912 O O . ALA A 1 117 ? 27.354 -0.909 -35.681 1.00 92.31 117 ALA A O 1
ATOM 913 N N . LYS A 1 118 ? 27.284 -0.797 -33.444 1.00 93.56 118 LYS A N 1
ATOM 914 C CA . LYS A 1 118 ? 28.681 -0.360 -33.288 1.00 93.56 118 LYS A CA 1
ATOM 915 C C . LYS A 1 118 ? 29.668 -1.378 -33.861 1.00 93.56 118 LYS A C 1
ATOM 917 O O . LYS A 1 118 ? 30.642 -0.997 -34.509 1.00 93.56 118 LYS A O 1
ATOM 922 N N . MET A 1 119 ? 29.441 -2.673 -33.648 1.00 86.75 119 MET A N 1
ATOM 923 C CA . MET A 1 119 ? 30.298 -3.729 -34.198 1.00 86.75 119 MET A CA 1
ATOM 924 C C . MET A 1 119 ? 30.152 -3.859 -35.720 1.00 86.75 119 MET A C 1
ATOM 926 O O . MET A 1 119 ? 31.162 -3.984 -36.419 1.00 86.75 119 MET A O 1
ATOM 930 N N . GLY A 1 120 ? 28.926 -3.748 -36.239 1.00 90.38 120 GLY A N 1
ATOM 931 C CA . GLY A 1 120 ? 28.631 -3.684 -37.672 1.00 90.38 120 GLY A CA 1
ATOM 932 C C . GLY A 1 120 ? 29.315 -2.494 -38.350 1.00 90.38 120 GLY A C 1
ATOM 933 O O . GLY A 1 120 ? 30.026 -2.677 -39.338 1.00 90.38 120 GLY A O 1
ATOM 934 N N . ALA A 1 121 ? 29.217 -1.299 -37.761 1.00 88.44 121 ALA A N 1
ATOM 935 C CA . ALA A 1 121 ? 29.900 -0.093 -38.227 1.00 88.44 121 ALA A CA 1
ATOM 936 C C . ALA A 1 121 ? 31.425 -0.275 -38.251 1.00 88.44 121 ALA A C 1
ATOM 938 O O . ALA A 1 121 ? 32.071 -0.012 -39.264 1.00 88.44 121 ALA A O 1
ATOM 939 N N . ARG A 1 122 ? 32.009 -0.846 -37.188 1.00 89.25 122 ARG A N 1
ATOM 940 C CA . ARG A 1 122 ? 33.449 -1.160 -37.144 1.00 89.25 122 ARG A CA 1
ATOM 941 C C . ARG A 1 122 ? 33.869 -2.131 -38.247 1.00 89.25 122 ARG A C 1
ATOM 943 O O . ARG A 1 122 ? 34.984 -2.016 -38.759 1.00 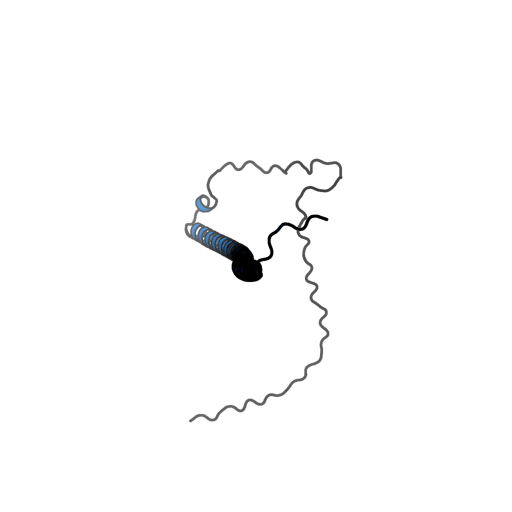89.25 122 ARG A O 1
ATOM 950 N N . ARG A 1 123 ? 33.019 -3.098 -38.607 1.00 86.75 123 ARG A N 1
ATOM 951 C CA . ARG A 1 123 ? 33.278 -4.034 -39.712 1.00 86.75 123 ARG A CA 1
ATOM 952 C C . ARG A 1 123 ? 33.216 -3.326 -41.066 1.00 86.75 123 ARG A C 1
ATOM 954 O O . ARG A 1 123 ? 34.135 -3.506 -41.863 1.00 86.75 123 ARG A O 1
ATOM 961 N N . LEU A 1 124 ? 32.201 -2.493 -41.296 1.00 79.06 124 LEU A N 1
ATOM 962 C CA . LEU A 1 124 ? 32.081 -1.680 -42.512 1.00 79.06 124 LEU A CA 1
ATOM 963 C C . LEU A 1 124 ? 33.279 -0.741 -42.685 1.00 79.06 124 LEU A C 1
ATOM 965 O O . LEU A 1 124 ? 33.848 -0.667 -43.771 1.00 79.06 124 LEU A O 1
ATOM 969 N N . ASP A 1 125 ? 33.731 -0.099 -41.609 1.00 86.38 125 ASP A N 1
ATOM 970 C CA . ASP A 1 125 ? 34.899 0.781 -41.644 1.00 86.38 125 ASP A CA 1
ATOM 971 C C . ASP A 1 125 ? 36.191 0.033 -41.986 1.00 86.38 125 ASP A C 1
ATOM 973 O O . ASP A 1 125 ? 37.020 0.546 -42.736 1.00 86.38 125 ASP A O 1
ATOM 977 N N . ARG A 1 126 ? 36.385 -1.196 -41.483 1.00 88.31 126 ARG A N 1
ATOM 978 C CA . ARG A 1 126 ? 37.530 -2.035 -41.887 1.00 88.31 126 ARG A CA 1
ATOM 979 C C . ARG A 1 126 ? 37.478 -2.381 -43.371 1.00 88.31 126 ARG A C 1
ATOM 981 O O . ARG A 1 126 ? 38.508 -2.315 -44.035 1.00 88.31 126 ARG A O 1
ATOM 988 N N . LEU A 1 127 ? 36.297 -2.721 -43.886 1.00 84.81 127 LEU A N 1
ATOM 989 C CA . LEU A 1 127 ? 36.112 -3.029 -45.302 1.00 84.81 127 LEU A CA 1
ATOM 990 C C . LEU A 1 127 ? 36.404 -1.803 -46.180 1.00 84.81 127 LEU A C 1
ATOM 992 O O . LEU A 1 127 ? 37.153 -1.920 -47.145 1.00 84.81 127 LEU A O 1
ATOM 996 N N . ARG A 1 128 ? 35.910 -0.619 -45.788 1.00 82.38 128 ARG A N 1
ATOM 997 C CA . ARG A 1 128 ? 36.212 0.666 -46.443 1.00 82.38 128 ARG A CA 1
ATOM 998 C C . ARG A 1 128 ? 37.712 0.972 -46.455 1.00 82.38 128 ARG A C 1
ATOM 1000 O O . ARG A 1 128 ? 38.232 1.371 -47.490 1.00 82.38 128 ARG A O 1
ATOM 1007 N N . ARG A 1 129 ? 38.421 0.735 -45.341 1.00 85.94 129 ARG A N 1
ATOM 1008 C CA . ARG A 1 129 ? 39.889 0.883 -45.275 1.00 85.94 129 ARG A CA 1
ATOM 1009 C C . ARG A 1 129 ? 40.608 -0.098 -46.206 1.00 85.94 129 ARG A C 1
ATOM 1011 O O . ARG A 1 129 ? 41.510 0.316 -46.920 1.00 85.94 129 ARG A O 1
ATOM 1018 N N . ARG A 1 130 ? 40.189 -1.371 -46.240 1.00 86.12 130 ARG A N 1
ATOM 1019 C CA . ARG A 1 130 ? 40.772 -2.399 -47.126 1.00 86.12 130 ARG A CA 1
ATOM 1020 C C . ARG A 1 130 ? 40.564 -2.079 -48.608 1.00 86.12 130 ARG A C 1
ATOM 1022 O O . ARG A 1 130 ? 41.429 -2.383 -49.415 1.00 86.12 130 ARG A O 1
ATOM 1029 N N . GLN A 1 131 ? 39.436 -1.466 -48.957 1.00 84.00 131 GLN A N 1
ATOM 1030 C CA . GLN A 1 131 ? 39.144 -1.035 -50.325 1.00 84.00 131 GLN A CA 1
ATOM 1031 C C . GLN A 1 131 ? 39.989 0.168 -50.780 1.00 84.00 131 GLN A C 1
ATOM 1033 O O . GLN A 1 131 ? 39.921 0.518 -51.952 1.00 84.00 131 GLN A O 1
ATOM 1038 N N . GLY A 1 132 ? 40.750 0.826 -49.891 1.00 73.38 132 GLY A N 1
ATOM 1039 C CA . GLY A 1 132 ? 41.693 1.894 -50.258 1.00 73.38 132 GLY A CA 1
ATOM 1040 C C . GLY A 1 132 ? 41.066 3.141 -50.900 1.00 73.38 132 GLY A C 1
ATOM 1041 O O . GLY A 1 132 ? 41.789 4.022 -51.356 1.00 73.38 132 GLY A O 1
ATOM 1042 N N . ARG A 1 133 ? 39.730 3.245 -50.940 1.00 73.25 133 ARG A N 1
ATOM 1043 C CA . ARG A 1 133 ? 39.008 4.393 -51.504 1.00 73.25 133 ARG A CA 1
ATOM 1044 C C . ARG A 1 133 ? 39.247 5.623 -50.627 1.00 73.25 133 ARG A C 1
ATOM 1046 O O . ARG A 1 133 ? 38.732 5.705 -49.511 1.00 73.25 133 ARG A O 1
ATOM 1053 N N . SER A 1 134 ? 40.021 6.585 -51.127 1.00 65.69 134 SER A N 1
ATOM 1054 C CA . SER A 1 134 ? 40.127 7.899 -50.491 1.00 65.69 134 SER A CA 1
ATOM 1055 C C . SER A 1 134 ? 38.790 8.640 -50.634 1.00 65.69 134 SER A C 1
ATOM 1057 O O . SER A 1 134 ? 38.092 8.493 -51.635 1.00 65.69 134 SER A O 1
ATOM 1059 N N . LYS A 1 135 ? 38.403 9.430 -49.624 1.00 67.19 135 LYS A N 1
ATOM 1060 C CA . LYS A 1 135 ? 37.135 10.194 -49.590 1.00 67.19 135 LYS A CA 1
ATOM 1061 C C . LYS A 1 135 ? 37.002 11.258 -50.699 1.00 67.19 135 LYS A C 1
ATOM 1063 O O . LYS A 1 135 ? 36.000 11.962 -50.729 1.00 67.19 135 LYS A O 1
ATOM 1068 N N . LYS A 1 136 ? 38.001 11.418 -51.571 1.00 65.94 136 LYS A N 1
ATOM 1069 C CA . LYS A 1 136 ? 38.067 12.477 -52.577 1.00 65.94 136 LYS A CA 1
ATOM 1070 C C . LYS A 1 136 ? 37.385 12.004 -53.865 1.00 65.94 136 LYS A C 1
ATOM 1072 O O . LYS A 1 136 ? 38.027 11.434 -54.738 1.00 65.94 136 LYS A O 1
ATOM 1077 N N . ILE A 1 137 ? 36.078 12.228 -53.950 1.00 60.66 137 ILE A N 1
ATOM 1078 C CA . ILE A 1 137 ? 35.343 12.287 -55.217 1.00 60.66 137 ILE A CA 1
ATOM 1079 C C . ILE A 1 137 ? 34.912 13.751 -55.341 1.00 60.66 137 ILE A C 1
ATOM 1081 O O . ILE A 1 137 ? 34.102 14.222 -54.548 1.00 60.66 137 ILE A O 1
ATOM 1085 N N . ASN A 1 138 ? 35.572 14.491 -56.234 1.00 53.22 138 ASN A N 1
ATOM 1086 C CA . ASN A 1 138 ? 35.075 15.769 -56.741 1.00 53.22 138 ASN A CA 1
ATOM 1087 C C . ASN A 1 138 ? 34.130 15.447 -57.903 1.00 53.22 138 ASN A C 1
ATOM 1089 O O . ASN A 1 138 ? 34.518 14.637 -58.747 1.00 53.22 138 ASN A O 1
ATOM 1093 N N . GLN A 1 139 ? 33.006 16.172 -57.954 1.00 50.91 139 GLN A N 1
ATOM 1094 C CA . GLN A 1 139 ? 31.861 16.037 -58.872 1.00 50.91 139 GLN A CA 1
ATOM 1095 C C . GLN A 1 139 ? 30.898 14.904 -58.500 1.00 50.91 139 GLN A C 1
ATOM 1097 O O . GLN A 1 139 ? 31.310 13.723 -58.514 1.00 50.91 139 GLN A O 1
#

Secondary structure (DSSP, 8-state):
-PPPP---------------------PPPPPPS----SSS-TTS---PPP-S----HHHH-SSHHHHHHHHHHHHHHHHHHHHHHHHHHHHHHHHHHHHHHHHHHHHHHHHHHHHHHHHHHHHHHHHHHHTT--S----

Foldseek 3Di:
DDDDDDDDDDDDPDDDDDDDDPPPPPPDDPPDQDDDPDDDVSVDDDDDDDDPDPDDPLVVDPDPVVNVVVVVVVVVVVVVVVVVVVVVVVVVVVVVVVVVVVVVVVVVVVVVVVVVVVVVVVVVVVVVVVVVDDPDDDD

pLDDT: mean 79.96, std 16.93, range [43.22, 98.31]

Radius of gyration: 38.91 Å; chains: 1; bounding box: 85×85×92 Å